Protein AF-A0A4Q6C628-F1 (afdb_monomer)

Sequence (85 aa):
MKSKISEQDLLFLGERLRSHYREIVVDGFIYDPDKKAMLLQKRSPTRRLFPNFWDTLGGHLEGQESISECLKREVYEESGLHLTA

Secondary structure (DSSP, 8-state):
-PPPPPHHHHHHHHHHHHTT-S--EEEE--EETTTTEE--EEPPTT-SSSTT-EE-EEEE--TT--HHHHHHHHHHHHH-PPP--

Structure (mmCIF, N/CA/C/O backbone):
data_AF-A0A4Q6C628-F1
#
_entry.id   AF-A0A4Q6C628-F1
#
loop_
_atom_site.group_PDB
_atom_site.id
_atom_site.type_symbol
_atom_site.label_atom_id
_atom_site.label_alt_id
_atom_site.label_comp_id
_atom_site.label_asym_id
_atom_site.label_entity_id
_atom_site.label_seq_id
_atom_site.pdbx_PDB_ins_code
_atom_site.Cartn_x
_atom_site.Cartn_y
_atom_site.Cartn_z
_atom_site.occupancy
_atom_site.B_iso_or_equiv
_atom_site.auth_seq_id
_atom_site.auth_comp_id
_atom_site.auth_asym_id
_atom_site.auth_atom_id
_atom_site.pdbx_PDB_model_num
ATOM 1 N N . MET A 1 1 ? 5.514 -5.139 22.726 1.00 40.94 1 MET A N 1
ATOM 2 C CA . MET A 1 1 ? 5.176 -3.924 21.954 1.00 40.94 1 MET A CA 1
ATOM 3 C C . MET A 1 1 ? 6.144 -3.871 20.782 1.00 40.94 1 MET A C 1
ATOM 5 O O . MET A 1 1 ? 7.333 -3.748 21.038 1.00 40.94 1 MET A O 1
ATOM 9 N N . LYS A 1 2 ? 5.707 -4.120 19.537 1.00 50.66 2 LYS A N 1
ATOM 10 C CA . LYS A 1 2 ? 6.621 -3.990 18.385 1.00 50.66 2 LYS A CA 1
ATOM 11 C C . LYS A 1 2 ? 6.996 -2.509 18.285 1.00 50.66 2 LYS A C 1
ATOM 13 O O . LYS A 1 2 ? 6.092 -1.676 18.281 1.00 50.66 2 LYS A O 1
ATOM 18 N N . SER A 1 3 ? 8.288 -2.182 18.307 1.00 58.84 3 SER A N 1
ATOM 19 C CA . SER A 1 3 ? 8.738 -0.803 18.110 1.00 58.84 3 SER A CA 1
ATOM 20 C C . SER A 1 3 ? 8.217 -0.320 16.759 1.00 58.84 3 SER A C 1
ATOM 22 O O . SER A 1 3 ? 8.329 -1.041 15.765 1.00 58.84 3 SER A O 1
ATOM 24 N N . LYS A 1 4 ? 7.603 0.868 16.721 1.00 78.12 4 LYS A N 1
ATOM 25 C CA . LYS A 1 4 ? 7.282 1.516 15.447 1.00 78.12 4 LYS A CA 1
ATOM 26 C C . LYS A 1 4 ? 8.594 1.711 14.684 1.00 78.12 4 LYS A C 1
ATOM 28 O O . LYS A 1 4 ? 9.562 2.186 15.271 1.00 78.12 4 LYS A O 1
ATOM 33 N N . ILE A 1 5 ? 8.617 1.305 13.419 1.00 84.69 5 ILE A N 1
ATOM 34 C CA . ILE A 1 5 ? 9.701 1.639 12.493 1.00 84.69 5 ILE A CA 1
ATOM 35 C C . ILE A 1 5 ? 9.670 3.161 12.314 1.00 84.69 5 ILE A C 1
ATOM 37 O O . ILE A 1 5 ? 8.591 3.723 12.117 1.00 84.69 5 ILE A O 1
ATOM 41 N N . SER A 1 6 ? 10.814 3.826 12.456 1.00 89.81 6 SER A N 1
ATOM 42 C CA . SER A 1 6 ? 10.913 5.276 12.274 1.00 89.81 6 SER A CA 1
ATOM 43 C C . SER A 1 6 ? 10.992 5.654 10.790 1.00 89.81 6 SER A C 1
ATOM 45 O O . SER A 1 6 ? 11.349 4.831 9.948 1.00 89.81 6 SER A O 1
ATOM 47 N N . GLU A 1 7 ? 10.719 6.918 10.457 1.00 88.25 7 GLU A N 1
ATOM 48 C CA . GLU A 1 7 ? 10.932 7.438 9.094 1.00 88.25 7 GLU A CA 1
ATOM 49 C C . GLU A 1 7 ? 12.393 7.271 8.641 1.00 88.25 7 GLU A C 1
ATOM 51 O O . GLU A 1 7 ? 12.659 6.915 7.496 1.00 88.25 7 GLU A O 1
ATOM 56 N N . GLN A 1 8 ? 13.355 7.423 9.559 1.00 90.94 8 GLN A N 1
ATOM 57 C CA . GLN A 1 8 ? 14.771 7.215 9.255 1.00 90.94 8 GLN A CA 1
ATOM 58 C C . GLN A 1 8 ? 15.083 5.753 8.900 1.0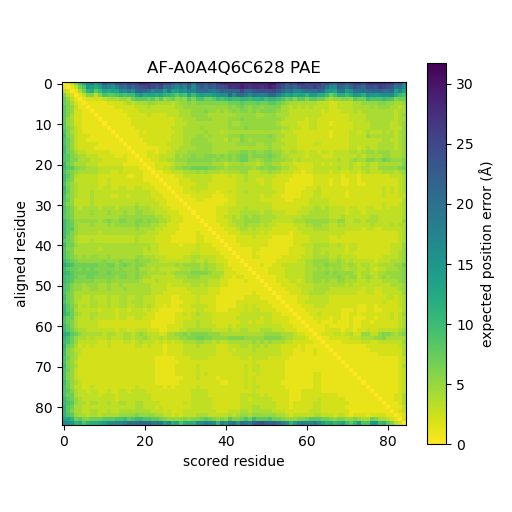0 90.94 8 GLN A C 1
ATOM 60 O O . GLN A 1 8 ? 15.888 5.499 8.001 1.00 90.94 8 GLN A O 1
ATOM 65 N N . ASP A 1 9 ? 14.428 4.797 9.565 1.00 92.50 9 ASP A N 1
ATOM 66 C CA . ASP A 1 9 ? 14.561 3.373 9.248 1.00 92.50 9 ASP A CA 1
ATOM 67 C C . ASP A 1 9 ? 13.983 3.056 7.860 1.00 92.50 9 ASP A C 1
ATOM 69 O O . ASP A 1 9 ? 14.564 2.263 7.118 1.00 92.50 9 ASP A O 1
ATOM 73 N N . LEU A 1 10 ? 12.855 3.678 7.492 1.00 91.12 10 LEU A N 1
ATOM 74 C CA . LEU A 1 10 ? 12.229 3.506 6.176 1.00 91.12 10 LEU A CA 1
ATOM 75 C C . LEU A 1 10 ? 13.067 4.118 5.053 1.00 91.12 10 LEU A C 1
ATOM 77 O O . LEU A 1 10 ? 13.191 3.504 3.993 1.00 91.12 10 LEU A O 1
ATOM 81 N N . LEU A 1 11 ? 13.677 5.281 5.291 1.00 91.44 11 LEU A N 1
ATOM 82 C CA . LEU A 1 11 ? 14.626 5.894 4.360 1.00 91.44 11 LEU A CA 1
ATOM 83 C C . LEU A 1 11 ? 15.823 4.972 4.116 1.00 91.44 11 LEU A C 1
ATOM 85 O O . LEU A 1 11 ? 16.097 4.606 2.973 1.00 91.44 11 LEU A O 1
ATOM 89 N N . PHE A 1 12 ? 16.471 4.511 5.190 1.00 92.62 12 PHE A N 1
ATOM 90 C CA . PHE A 1 12 ? 17.608 3.595 5.089 1.00 92.62 12 PHE A CA 1
ATOM 91 C C . PHE A 1 12 ? 17.230 2.277 4.397 1.00 92.62 12 PHE A C 1
ATOM 93 O O . PHE A 1 12 ? 17.978 1.752 3.567 1.00 92.62 12 PHE A O 1
ATOM 100 N N . LEU A 1 13 ? 16.049 1.732 4.706 1.00 92.12 13 LEU A N 1
ATOM 101 C CA . LEU A 1 13 ? 15.538 0.543 4.037 1.00 92.12 13 LEU A CA 1
ATOM 102 C C . LEU A 1 13 ? 15.337 0.792 2.538 1.00 92.12 13 LEU A C 1
ATOM 104 O O . LEU A 1 13 ? 15.749 -0.047 1.740 1.00 92.12 13 LEU A O 1
ATOM 108 N N . GLY A 1 14 ? 14.749 1.929 2.160 1.00 92.19 14 GLY A N 1
ATOM 109 C CA . GLY A 1 14 ? 14.548 2.323 0.768 1.00 92.19 14 GLY A CA 1
ATOM 110 C C . GLY A 1 14 ? 15.860 2.372 -0.014 1.00 92.19 14 GLY A C 1
ATOM 111 O O . GLY A 1 14 ? 15.977 1.724 -1.053 1.00 92.19 14 GLY A O 1
ATOM 112 N N . GLU A 1 15 ? 16.880 3.049 0.514 1.00 92.94 15 GLU A N 1
ATOM 113 C CA . GLU A 1 15 ? 18.216 3.116 -0.099 1.00 92.94 15 GLU A CA 1
ATOM 114 C C . GLU A 1 15 ? 18.853 1.728 -0.249 1.00 92.94 15 GLU A C 1
ATOM 116 O O . GLU A 1 15 ? 19.355 1.354 -1.318 1.00 92.94 15 GLU A O 1
ATOM 121 N N . ARG A 1 16 ? 18.782 0.910 0.807 1.00 94.19 16 ARG A N 1
ATOM 122 C CA . ARG A 1 16 ? 19.328 -0.450 0.781 1.00 94.19 16 ARG A CA 1
ATOM 123 C C . ARG A 1 16 ? 18.614 -1.329 -0.242 1.00 94.19 16 ARG A C 1
ATOM 125 O O . ARG A 1 16 ? 19.271 -2.102 -0.933 1.00 94.19 16 ARG A O 1
ATOM 132 N N . LEU A 1 17 ? 17.291 -1.234 -0.358 1.00 94.06 17 LEU A N 1
ATOM 133 C CA . LEU A 1 17 ? 16.541 -2.005 -1.347 1.00 94.06 17 LEU A CA 1
ATOM 134 C C . LEU A 1 17 ? 16.875 -1.551 -2.772 1.00 94.06 17 LEU A C 1
ATOM 136 O O . LEU A 1 17 ? 17.117 -2.401 -3.624 1.00 94.06 17 LEU A O 1
ATOM 140 N N . ARG A 1 18 ? 16.991 -0.241 -3.019 1.00 91.62 18 ARG A N 1
ATOM 141 C CA . ARG A 1 18 ? 17.321 0.310 -4.347 1.00 91.62 18 ARG A CA 1
ATOM 142 C C . ARG A 1 18 ? 18.698 -0.126 -4.859 1.00 91.62 18 ARG A C 1
ATOM 144 O O . ARG A 1 18 ? 18.895 -0.207 -6.065 1.00 91.62 18 ARG A O 1
ATOM 151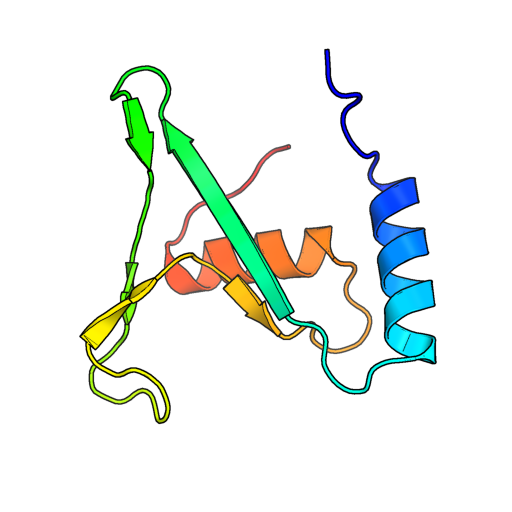 N N . SER A 1 19 ? 19.640 -0.444 -3.968 1.00 92.38 19 SER A N 1
ATOM 152 C CA . SER A 1 19 ? 20.957 -0.977 -4.367 1.00 92.38 19 SER A CA 1
ATOM 153 C C . SER A 1 19 ? 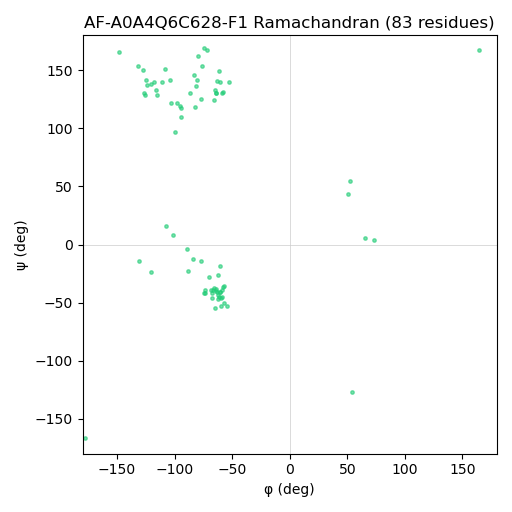20.952 -2.461 -4.762 1.00 92.38 19 SER A C 1
ATOM 155 O O . SER A 1 19 ? 21.913 -2.920 -5.373 1.00 92.38 19 SER A O 1
ATOM 157 N N . HIS A 1 20 ? 19.888 -3.211 -4.448 1.00 95.31 20 HIS A N 1
ATOM 158 C CA . HIS A 1 20 ? 19.813 -4.662 -4.683 1.00 95.31 20 HIS A CA 1
ATOM 159 C C . HIS A 1 20 ? 18.663 -5.080 -5.606 1.00 95.31 20 HIS A C 1
ATOM 161 O O . HIS A 1 20 ? 18.727 -6.143 -6.223 1.00 95.31 20 HIS A O 1
ATOM 167 N N . TYR A 1 21 ? 17.614 -4.265 -5.704 1.00 95.06 21 TYR A N 1
ATOM 168 C CA . TYR A 1 21 ? 16.397 -4.577 -6.440 1.00 95.06 21 TYR A CA 1
ATOM 169 C C . TYR A 1 21 ? 16.098 -3.498 -7.471 1.00 95.06 21 TYR A C 1
ATOM 171 O O . TYR A 1 21 ? 16.261 -2.307 -7.220 1.00 95.06 21 TYR A O 1
ATOM 179 N N . ARG A 1 22 ? 15.623 -3.937 -8.638 1.00 92.50 22 ARG A N 1
ATOM 180 C CA . ARG A 1 22 ? 15.215 -3.045 -9.727 1.00 92.50 22 ARG A CA 1
ATOM 181 C C . ARG A 1 22 ? 13.890 -2.343 -9.433 1.00 92.50 22 ARG A C 1
ATOM 183 O O . ARG A 1 22 ? 13.742 -1.171 -9.738 1.00 92.50 22 ARG A O 1
ATOM 190 N N . GLU A 1 23 ? 12.941 -3.090 -8.884 1.00 93.75 23 GLU A N 1
ATOM 191 C CA . GLU A 1 23 ? 11.582 -2.639 -8.605 1.00 93.75 23 GLU A CA 1
ATOM 192 C C . GLU A 1 23 ? 11.307 -2.863 -7.122 1.00 93.75 23 GLU A C 1
ATOM 194 O O . GLU A 1 23 ? 11.654 -3.915 -6.577 1.00 93.75 23 GLU A O 1
ATOM 199 N N . ILE A 1 24 ? 10.680 -1.885 -6.478 1.00 95.56 24 ILE A N 1
ATOM 200 C CA . ILE A 1 24 ? 10.241 -1.975 -5.088 1.00 95.56 24 ILE A CA 1
ATOM 201 C C . ILE A 1 24 ? 8.760 -1.635 -5.088 1.00 95.56 24 ILE A C 1
ATOM 203 O O . ILE A 1 24 ? 8.366 -0.617 -5.650 1.00 95.56 24 ILE A O 1
ATOM 207 N N . VAL A 1 25 ? 7.963 -2.500 -4.470 1.00 95.44 25 VAL A N 1
ATOM 208 C CA . VAL A 1 25 ? 6.5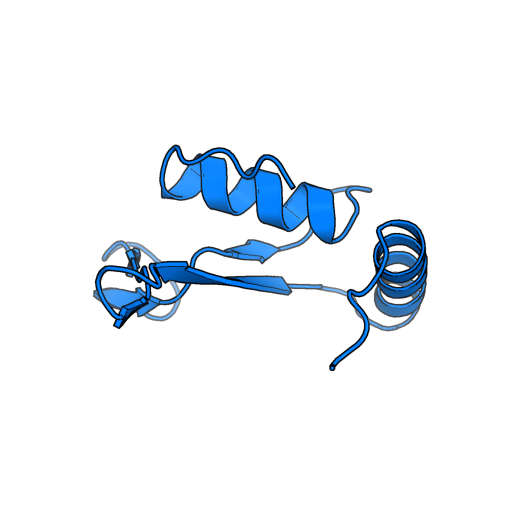16 -2.338 -4.327 1.00 95.44 25 VAL A CA 1
ATOM 209 C C . VAL A 1 25 ? 6.194 -2.248 -2.845 1.00 95.44 25 VAL A C 1
ATOM 211 O O . VAL A 1 25 ? 6.800 -2.956 -2.034 1.00 95.44 25 VAL A O 1
ATOM 214 N N . VAL A 1 26 ? 5.264 -1.367 -2.497 1.00 95.38 26 VAL A N 1
ATOM 215 C CA . VAL A 1 26 ? 4.762 -1.190 -1.134 1.00 95.38 26 VAL A CA 1
ATOM 216 C C . VAL A 1 26 ? 3.264 -1.435 -1.111 1.00 95.38 26 VAL A C 1
ATOM 218 O O . VAL A 1 26 ? 2.551 -0.969 -1.991 1.00 95.38 26 VAL A O 1
ATOM 221 N N . ASP A 1 27 ? 2.802 -2.135 -0.078 1.00 94.75 27 ASP A N 1
ATOM 222 C CA . ASP A 1 27 ? 1.389 -2.437 0.144 1.00 94.75 27 ASP A CA 1
ATOM 223 C C . ASP A 1 27 ? 0.961 -1.999 1.546 1.00 94.75 27 ASP A C 1
ATOM 225 O O . ASP A 1 27 ? 1.613 -2.304 2.553 1.00 94.75 27 ASP A O 1
ATOM 229 N N . GLY A 1 28 ? -0.152 -1.270 1.609 1.00 93.75 28 GLY A N 1
ATOM 230 C CA . GLY A 1 28 ? -0.727 -0.723 2.830 1.00 93.75 28 GLY A CA 1
ATOM 231 C C . GLY A 1 28 ? -1.857 -1.576 3.393 1.00 93.75 28 GLY A C 1
ATOM 232 O O . GLY A 1 28 ? -2.902 -1.749 2.770 1.00 93.75 28 GLY A O 1
ATOM 233 N N . PHE A 1 29 ? -1.698 -2.020 4.639 1.00 94.31 29 PHE A N 1
ATOM 234 C CA . PHE A 1 29 ? -2.755 -2.675 5.408 1.00 94.31 29 PHE A CA 1
ATOM 235 C C . PHE A 1 29 ? -3.404 -1.676 6.371 1.00 94.31 29 PHE A C 1
ATOM 237 O O . PHE A 1 29 ? -2.896 -1.427 7.466 1.00 94.31 29 PHE A O 1
ATOM 244 N N . ILE A 1 30 ? -4.535 -1.099 5.961 1.00 93.19 30 ILE A N 1
ATOM 245 C CA . ILE A 1 30 ? -5.269 -0.099 6.747 1.00 93.19 30 ILE A CA 1
ATOM 246 C C . ILE A 1 30 ? -6.370 -0.800 7.544 1.00 93.19 30 ILE A C 1
ATOM 248 O O . ILE A 1 30 ? -7.266 -1.424 6.973 1.00 93.19 30 ILE A O 1
ATOM 252 N N . TYR A 1 31 ? -6.292 -0.697 8.869 1.00 94.69 31 TYR A N 1
ATOM 253 C CA . TYR A 1 31 ? -7.209 -1.343 9.804 1.00 94.69 31 TYR A CA 1
ATOM 254 C C . TYR A 1 31 ? -8.020 -0.307 10.585 1.00 94.69 31 TYR A C 1
ATOM 256 O O . TYR A 1 31 ? -7.453 0.599 11.195 1.00 94.69 31 TYR A O 1
ATOM 264 N N . ASP A 1 32 ? -9.340 -0.478 10.5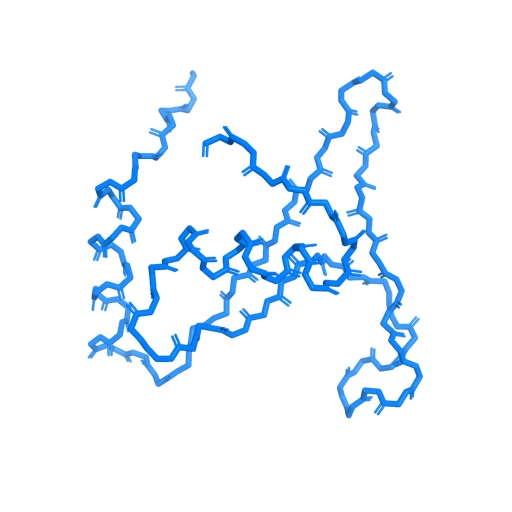90 1.00 94.75 32 ASP A N 1
ATOM 265 C CA . ASP A 1 32 ? -10.278 0.272 11.423 1.00 94.75 32 ASP A CA 1
ATOM 266 C C . ASP A 1 32 ? -10.546 -0.535 12.712 1.00 94.75 32 ASP A C 1
ATOM 268 O O . ASP A 1 32 ? -11.182 -1.597 12.646 1.00 94.75 32 ASP A O 1
ATOM 272 N N . PRO A 1 33 ? -10.058 -0.081 13.885 1.00 95.50 33 PRO A N 1
ATOM 273 C CA . PRO A 1 33 ? -10.213 -0.815 15.137 1.00 95.50 33 PRO A CA 1
ATOM 274 C C . PRO A 1 33 ? -11.652 -0.838 15.653 1.00 95.50 33 PRO A C 1
ATOM 276 O O . PRO A 1 33 ? -12.029 -1.815 16.305 1.00 95.50 33 PRO A O 1
ATOM 279 N N . ASP A 1 34 ? -12.454 0.179 15.337 1.00 97.31 34 ASP A N 1
ATOM 280 C CA . ASP A 1 34 ? -13.840 0.278 15.791 1.00 97.31 34 ASP A CA 1
ATOM 281 C C . ASP A 1 34 ? -14.718 -0.705 15.014 1.00 97.31 34 ASP A C 1
ATOM 283 O O . ASP A 1 34 ? -15.538 -1.422 15.593 1.00 97.31 34 ASP A O 1
ATOM 287 N N . LYS A 1 35 ? -14.494 -0.809 13.698 1.00 96.94 35 LYS A N 1
ATOM 288 C CA . LYS A 1 35 ? -15.205 -1.766 12.834 1.00 96.94 35 LYS A CA 1
ATOM 289 C C . LYS A 1 35 ? -14.598 -3.166 12.830 1.00 96.94 35 LYS A C 1
ATOM 291 O O . LYS A 1 35 ? -15.225 -4.089 12.314 1.00 96.94 35 LYS A O 1
ATOM 296 N N . LYS A 1 36 ? -13.388 -3.331 13.372 1.00 97.19 36 LYS A N 1
ATOM 297 C CA . LYS A 1 36 ? -12.581 -4.559 13.277 1.00 97.19 36 LYS A CA 1
ATOM 298 C C . LYS A 1 36 ? -12.448 -5.056 11.836 1.00 97.19 36 LYS A C 1
ATOM 300 O O . LYS A 1 36 ? -12.588 -6.246 11.559 1.00 97.19 36 LYS A O 1
ATOM 305 N N . ALA A 1 37 ? -12.201 -4.128 10.918 1.00 96.88 37 ALA A N 1
ATOM 306 C CA . ALA A 1 37 ? -12.209 -4.389 9.486 1.00 96.88 37 ALA A CA 1
ATOM 307 C C . ALA A 1 37 ? -10.966 -3.811 8.809 1.00 96.88 37 ALA A C 1
ATOM 309 O O . ALA A 1 37 ? -10.377 -2.838 9.280 1.00 96.88 37 ALA A O 1
ATOM 310 N N . MET A 1 38 ? -10.585 -4.416 7.685 1.00 96.44 38 MET A N 1
ATOM 311 C CA . MET A 1 38 ? -9.519 -3.915 6.824 1.00 96.44 38 MET A CA 1
ATOM 312 C C . MET A 1 38 ? -10.109 -3.252 5.590 1.00 96.44 38 MET A C 1
ATOM 314 O O . MET A 1 38 ? -11.085 -3.750 5.026 1.00 96.44 38 MET A O 1
ATOM 318 N N . LEU A 1 39 ? -9.497 -2.154 5.160 1.00 95.75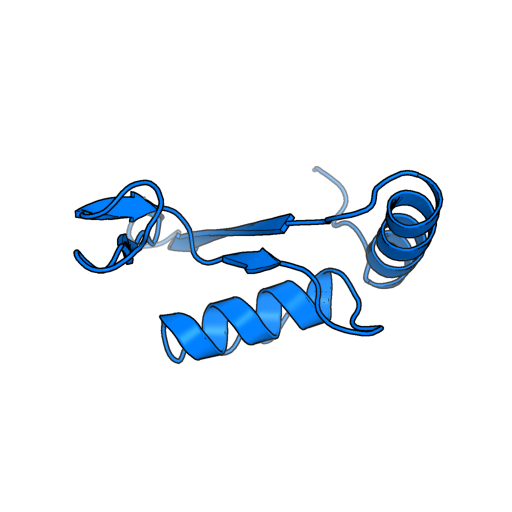 39 LEU A N 1
ATOM 319 C CA . LEU A 1 39 ? -9.806 -1.566 3.867 1.00 95.75 39 LEU A CA 1
ATOM 320 C C . LEU A 1 39 ? -9.136 -2.393 2.768 1.00 95.75 39 LEU A C 1
ATOM 322 O O . LEU A 1 39 ? -7.923 -2.589 2.792 1.00 95.75 39 LEU A O 1
ATOM 326 N N . LEU A 1 40 ? -9.937 -2.842 1.807 1.00 97.12 40 LEU A N 1
ATOM 327 C CA . LEU A 1 40 ? -9.481 -3.452 0.564 1.00 97.12 40 LEU A CA 1
ATOM 328 C C . LEU A 1 40 ? -10.141 -2.729 -0.605 1.00 97.12 40 LEU A C 1
ATOM 330 O O . LEU A 1 40 ? -11.278 -2.263 -0.496 1.00 97.12 40 LEU A O 1
ATOM 334 N N . GLN A 1 41 ? -9.451 -2.691 -1.736 1.00 95.69 41 GLN A N 1
ATOM 335 C CA . GLN A 1 41 ? -9.984 -2.184 -2.994 1.00 95.69 41 GLN A CA 1
ATOM 336 C C . GLN A 1 41 ? -10.232 -3.324 -3.977 1.00 95.69 41 GLN A C 1
ATOM 338 O O . GLN A 1 41 ? -9.552 -4.350 -3.952 1.00 95.69 41 GLN A O 1
ATOM 343 N N . LYS A 1 42 ? -11.205 -3.145 -4.872 1.00 97.06 42 LYS A N 1
ATOM 344 C CA . LYS A 1 42 ? -11.395 -4.053 -6.003 1.00 97.06 42 LYS A CA 1
ATOM 345 C C . LYS A 1 42 ? -10.666 -3.490 -7.213 1.00 97.06 42 LYS A C 1
ATOM 347 O O . LYS A 1 42 ? -11.017 -2.422 -7.709 1.00 97.06 42 LYS A O 1
ATOM 352 N N . ARG A 1 43 ? -9.678 -4.229 -7.711 1.00 96.00 43 ARG A N 1
ATOM 353 C CA . ARG A 1 43 ? -8.851 -3.823 -8.850 1.00 96.00 43 ARG A CA 1
ATOM 354 C C . ARG A 1 43 ? -9.704 -3.623 -10.099 1.00 96.00 43 ARG A C 1
ATOM 356 O O . ARG A 1 43 ? -10.582 -4.438 -10.396 1.00 96.00 43 ARG A O 1
ATOM 363 N N . SER A 1 44 ? -9.389 -2.578 -10.867 1.00 95.00 44 SER A N 1
ATOM 364 C CA . SER A 1 44 ? -10.060 -2.297 -12.142 1.00 95.00 44 SER A CA 1
ATOM 365 C C . SER A 1 44 ? -10.036 -3.521 -13.074 1.00 95.00 44 SER A C 1
ATOM 367 O O . SER A 1 44 ? -8.998 -4.187 -13.182 1.0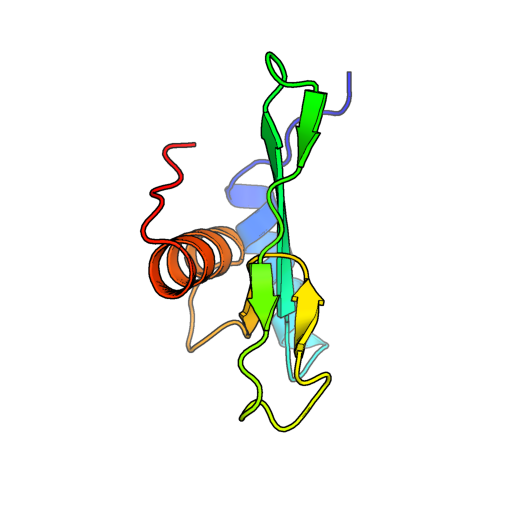0 95.00 44 SER A O 1
ATOM 369 N N . PRO A 1 45 ? -11.131 -3.805 -13.807 1.00 97.25 45 PRO A N 1
ATOM 370 C CA . PRO A 1 45 ? -11.174 -4.888 -14.789 1.00 97.25 45 PRO A CA 1
ATOM 371 C C . PRO A 1 45 ? -10.158 -4.715 -15.927 1.00 97.25 45 PRO A C 1
ATOM 373 O O . PRO A 1 45 ? -9.846 -5.687 -16.609 1.00 97.25 45 PRO A O 1
ATOM 376 N N . THR A 1 46 ? -9.632 -3.503 -16.138 1.00 97.12 46 THR A N 1
ATOM 377 C CA . THR A 1 46 ? -8.650 -3.203 -17.192 1.00 97.12 46 THR A CA 1
ATOM 378 C C . THR A 1 46 ? -7.196 -3.397 -16.757 1.00 97.12 46 THR A C 1
ATOM 380 O O . THR A 1 46 ? -6.291 -3.253 -17.581 1.00 97.12 46 THR A O 1
ATOM 383 N N . ARG A 1 47 ? -6.923 -3.727 -15.484 1.00 93.31 47 ARG A N 1
ATOM 384 C CA . ARG A 1 47 ? -5.551 -4.001 -15.026 1.00 93.31 47 ARG A CA 1
ATOM 385 C C . ARG A 1 47 ? -5.010 -5.252 -15.725 1.00 93.31 47 ARG A C 1
ATOM 387 O O . ARG A 1 47 ? -5.644 -6.302 -15.732 1.00 93.31 47 ARG A O 1
ATOM 394 N N . ARG A 1 48 ? -3.779 -5.156 -16.242 1.00 94.88 48 ARG A N 1
ATOM 395 C CA . ARG A 1 48 ? -3.075 -6.268 -16.910 1.00 94.88 48 ARG A CA 1
ATOM 396 C C . ARG A 1 48 ? -2.906 -7.496 -16.009 1.00 94.88 48 ARG A C 1
ATOM 398 O O . ARG A 1 48 ? -2.954 -8.618 -16.498 1.00 94.88 48 ARG A O 1
ATOM 405 N N . LEU A 1 49 ? -2.665 -7.275 -14.716 1.00 92.81 49 LEU A N 1
ATOM 406 C CA . LEU A 1 49 ? -2.485 -8.327 -13.716 1.00 92.81 49 LEU A CA 1
ATOM 407 C C . LEU A 1 49 ? -3.597 -8.256 -12.667 1.00 92.81 49 LEU A C 1
ATOM 409 O O . LEU A 1 49 ? -3.881 -7.178 -12.130 1.00 92.81 49 LEU A O 1
ATOM 413 N N . PHE A 1 50 ? -4.174 -9.425 -12.378 1.00 94.38 50 PHE A N 1
ATOM 414 C CA . PHE A 1 50 ? -5.228 -9.648 -11.381 1.00 94.38 50 PHE A CA 1
ATOM 415 C C . PHE A 1 50 ? -6.444 -8.710 -11.532 1.00 94.38 50 PHE A C 1
ATOM 417 O O . PHE A 1 50 ? -6.805 -8.005 -10.588 1.00 94.38 50 PHE A O 1
ATOM 424 N N . PRO A 1 51 ? -7.086 -8.646 -12.713 1.00 97.00 51 PRO A N 1
ATOM 425 C CA . PRO A 1 51 ? -8.286 -7.831 -12.891 1.00 97.00 51 PRO A CA 1
ATOM 426 C C . PRO A 1 51 ? -9.426 -8.338 -11.996 1.00 97.00 51 PRO A C 1
ATOM 428 O O . PRO A 1 51 ? -9.629 -9.545 -11.871 1.00 97.00 51 PRO A O 1
ATOM 431 N N . ASN A 1 52 ? -10.207 -7.423 -11.412 1.00 97.50 52 ASN A N 1
ATOM 432 C CA . ASN A 1 52 ? -11.341 -7.699 -10.513 1.00 97.50 52 ASN A CA 1
ATOM 433 C C . ASN A 1 52 ? -11.012 -8.369 -9.165 1.00 97.50 52 ASN A C 1
ATOM 435 O O . ASN A 1 52 ? -11.946 -8.701 -8.429 1.00 97.50 52 ASN A O 1
ATOM 439 N N . PHE A 1 53 ? -9.738 -8.567 -8.825 1.00 97.75 53 PHE A N 1
ATOM 440 C CA . PHE A 1 53 ? -9.348 -9.125 -7.529 1.00 97.75 53 PHE A CA 1
ATOM 441 C C . PHE A 1 53 ? -9.468 -8.066 -6.429 1.00 97.75 53 PHE A C 1
ATOM 443 O O . PHE A 1 53 ? -9.375 -6.867 -6.697 1.00 97.75 53 PHE A O 1
ATOM 450 N N . TRP A 1 54 ? -9.687 -8.522 -5.197 1.00 97.12 54 TRP A N 1
ATOM 451 C CA . TRP A 1 54 ? -9.563 -7.680 -4.010 1.00 97.12 54 TRP A CA 1
ATOM 452 C C . TRP A 1 54 ? -8.095 -7.577 -3.616 1.00 97.12 54 TRP A C 1
ATOM 454 O O . TRP A 1 54 ? -7.394 -8.588 -3.636 1.00 97.12 54 TRP A O 1
ATOM 464 N N . ASP A 1 55 ? -7.653 -6.373 -3.280 1.00 96.06 55 ASP A N 1
ATOM 465 C CA . ASP A 1 55 ? -6.248 -6.057 -3.044 1.00 96.06 55 ASP A CA 1
ATOM 466 C C . ASP A 1 55 ? -6.089 -4.957 -1.989 1.00 96.06 55 ASP A C 1
ATOM 468 O O . ASP A 1 55 ? -7.055 -4.265 -1.639 1.00 96.06 55 ASP A O 1
ATOM 472 N N . THR A 1 56 ? -4.870 -4.799 -1.486 1.00 96.62 56 THR A N 1
ATOM 473 C CA . THR A 1 56 ? -4.471 -3.638 -0.686 1.00 96.62 56 THR A CA 1
ATOM 474 C C . THR A 1 56 ? -4.276 -2.403 -1.564 1.00 96.62 56 THR A C 1
ATOM 476 O O . THR A 1 56 ? -4.311 -2.480 -2.792 1.00 96.62 56 THR A O 1
ATOM 479 N N . LEU A 1 57 ? -4.132 -1.242 -0.925 1.00 96.38 57 LEU A N 1
ATOM 480 C CA . LEU A 1 57 ? -3.727 -0.006 -1.596 1.00 96.38 57 LEU A CA 1
ATOM 481 C C . LEU A 1 57 ? -2.202 0.042 -1.619 1.00 96.38 57 LEU A C 1
ATOM 483 O O . LEU A 1 57 ? -1.579 -0.168 -0.572 1.00 96.38 57 LEU A O 1
ATOM 487 N N . GLY A 1 58 ? -1.610 0.300 -2.778 1.00 96.06 58 GLY A N 1
ATOM 488 C CA . GLY A 1 58 ? -0.169 0.162 -2.928 1.00 96.06 58 GLY A CA 1
ATOM 489 C C . GLY A 1 58 ? 0.305 0.135 -4.372 1.00 96.06 58 GLY A C 1
ATOM 490 O O . GLY A 1 58 ? -0.472 -0.034 -5.312 1.00 96.06 58 GLY A O 1
ATOM 491 N N . GLY A 1 59 ? 1.615 0.267 -4.540 1.00 95.88 59 GLY A N 1
ATOM 492 C CA . GLY A 1 59 ? 2.216 0.379 -5.8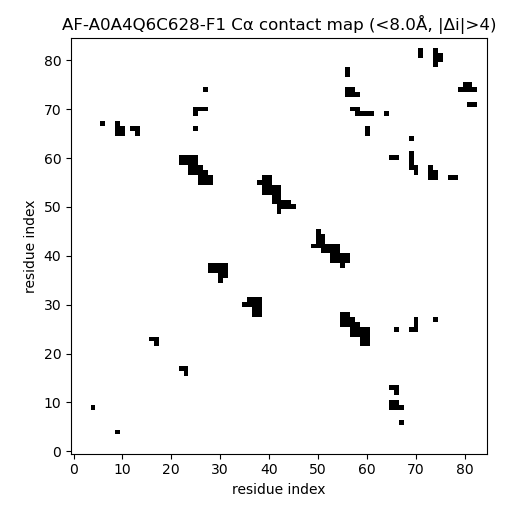57 1.00 95.88 59 GLY A CA 1
ATOM 493 C C . GLY A 1 59 ? 3.731 0.479 -5.828 1.00 95.88 59 GLY A C 1
ATOM 494 O O . GLY A 1 59 ? 4.389 0.140 -4.841 1.00 95.88 59 GLY A O 1
ATOM 495 N N . HIS A 1 60 ? 4.286 0.854 -6.974 1.00 96.06 60 HIS A N 1
ATOM 496 C CA . HIS A 1 60 ? 5.726 0.887 -7.187 1.00 96.06 60 HIS A CA 1
ATOM 497 C C . HIS A 1 60 ? 6.312 2.190 -6.658 1.00 96.06 60 HIS A C 1
ATOM 499 O O . HIS A 1 60 ? 5.709 3.250 -6.799 1.00 96.06 60 HIS A O 1
ATOM 505 N N . LEU A 1 61 ? 7.532 2.115 -6.130 1.00 96.00 61 LEU A N 1
ATOM 506 C CA . LEU A 1 61 ? 8.318 3.316 -5.881 1.00 96.00 61 LEU A CA 1
ATOM 507 C C . LEU A 1 61 ? 8.642 4.008 -7.209 1.00 96.00 61 LEU A C 1
ATOM 509 O O . LEU A 1 61 ? 9.204 3.394 -8.118 1.00 96.00 61 LEU A O 1
ATOM 513 N N . GLU A 1 62 ? 8.387 5.308 -7.271 1.00 94.25 62 GLU A N 1
ATOM 514 C CA . GLU A 1 62 ? 8.667 6.167 -8.416 1.00 94.25 62 GLU A CA 1
ATOM 515 C C . GLU A 1 62 ? 9.791 7.168 -8.109 1.00 94.25 62 GLU A C 1
ATOM 517 O O . GLU A 1 62 ? 9.899 7.732 -7.019 1.00 94.25 62 GLU A O 1
ATOM 522 N N . GLY A 1 63 ? 10.683 7.391 -9.079 1.00 90.56 63 GLY A N 1
ATOM 523 C CA . GLY A 1 63 ? 11.788 8.342 -8.931 1.00 90.56 63 GLY A CA 1
ATOM 524 C C . GLY A 1 63 ? 12.643 8.087 -7.681 1.00 90.56 63 GLY A C 1
ATOM 525 O O . GLY A 1 63 ? 13.151 6.980 -7.477 1.00 90.56 63 GLY A O 1
ATOM 526 N N . GLN A 1 64 ? 12.814 9.128 -6.861 1.00 88.81 64 GLN A N 1
ATOM 527 C CA . GLN A 1 64 ? 13.596 9.093 -5.618 1.00 88.81 64 GLN A CA 1
ATOM 528 C C . GLN A 1 64 ? 12.737 9.129 -4.347 1.00 88.81 64 GLN A C 1
ATOM 530 O O . GLN A 1 64 ? 13.271 9.397 -3.276 1.00 88.81 64 GLN A O 1
ATOM 535 N N . GLU A 1 65 ? 11.433 8.858 -4.443 1.00 93.44 65 GLU A N 1
ATOM 536 C CA . GLU A 1 65 ? 10.568 8.890 -3.261 1.00 93.44 65 GLU A CA 1
ATOM 537 C C . GLU A 1 65 ? 10.997 7.851 -2.208 1.00 93.44 65 GLU A C 1
ATOM 539 O O . GLU A 1 65 ? 11.543 6.780 -2.520 1.00 93.44 65 GLU A O 1
ATOM 544 N N . SER A 1 66 ? 10.765 8.164 -0.939 1.00 92.56 66 SER A N 1
ATOM 545 C CA . SER A 1 66 ? 10.934 7.222 0.160 1.00 92.56 66 SER A CA 1
ATOM 546 C C . SER A 1 66 ? 9.832 6.150 0.145 1.00 92.56 66 SER A C 1
ATOM 548 O O . SER A 1 66 ? 8.801 6.277 -0.516 1.00 92.56 66 SER A O 1
ATOM 550 N N . ILE A 1 67 ? 10.015 5.081 0.928 1.00 94.06 67 ILE A N 1
ATOM 551 C CA . ILE A 1 67 ? 8.974 4.055 1.121 1.00 94.06 67 ILE A CA 1
ATOM 552 C C . ILE A 1 67 ? 7.684 4.669 1.694 1.00 94.06 67 ILE A C 1
ATOM 554 O O . ILE A 1 67 ? 6.587 4.273 1.301 1.00 94.06 67 ILE A O 1
ATOM 558 N N . SER A 1 68 ? 7.802 5.624 2.624 1.00 93.38 68 SER A N 1
ATOM 559 C CA . SER A 1 68 ? 6.646 6.268 3.254 1.00 93.38 68 SER A CA 1
ATOM 560 C C . SER A 1 68 ? 5.948 7.245 2.310 1.00 93.38 68 SER A C 1
ATOM 562 O O . SER A 1 68 ? 4.719 7.276 2.282 1.00 93.38 68 SER A O 1
ATOM 564 N N . GLU A 1 69 ? 6.706 7.998 1.511 1.00 94.69 69 GLU A N 1
ATOM 565 C CA . GLU A 1 69 ? 6.176 8.897 0.480 1.00 94.69 69 GLU A CA 1
ATOM 566 C C . GLU A 1 69 ? 5.403 8.119 -0.586 1.00 94.69 69 GLU A C 1
ATOM 568 O O . GLU A 1 69 ? 4.256 8.467 -0.866 1.00 94.69 69 GLU A O 1
ATOM 573 N N . CYS A 1 70 ? 5.974 7.013 -1.078 1.00 96.00 70 CYS A N 1
ATOM 574 C CA . CYS A 1 70 ? 5.314 6.112 -2.021 1.00 96.00 70 CYS A CA 1
ATOM 575 C C . CYS A 1 70 ? 3.963 5.628 -1.488 1.00 96.00 70 CYS A C 1
ATOM 577 O O . CYS A 1 70 ? 2.929 5.797 -2.129 1.00 96.00 70 CYS A O 1
ATOM 579 N N . LEU A 1 71 ? 3.946 5.086 -0.265 1.00 95.44 71 LEU A N 1
ATOM 580 C CA . LEU A 1 71 ? 2.715 4.561 0.317 1.00 95.44 71 LEU A CA 1
ATOM 581 C C . LEU A 1 71 ? 1.665 5.663 0.535 1.00 95.44 71 LEU A C 1
ATOM 583 O O . LEU A 1 71 ? 0.477 5.433 0.317 1.00 95.44 71 LEU A O 1
ATOM 587 N N . LYS A 1 72 ? 2.091 6.864 0.950 1.00 95.56 72 LYS A N 1
ATOM 588 C CA . LYS A 1 72 ? 1.212 8.034 1.102 1.00 95.56 72 LYS A CA 1
ATOM 589 C C . LYS A 1 72 ? 0.594 8.444 -0.242 1.00 95.56 72 LYS A C 1
ATOM 591 O O . LYS A 1 72 ? -0.607 8.710 -0.280 1.00 95.56 72 LYS A O 1
ATOM 596 N N . ARG A 1 73 ? 1.387 8.467 -1.320 1.00 97.50 73 ARG A N 1
ATOM 597 C CA . ARG A 1 73 ? 0.938 8.786 -2.685 1.00 97.50 73 ARG A CA 1
ATOM 598 C C . ARG A 1 73 ? -0.046 7.745 -3.214 1.00 97.50 73 ARG A C 1
ATOM 600 O O . ARG A 1 73 ? -1.155 8.120 -3.573 1.00 97.50 73 ARG A O 1
ATOM 607 N N . GLU A 1 74 ? 0.317 6.465 -3.200 1.00 97.62 74 GLU A N 1
ATOM 608 C CA . GLU A 1 74 ? -0.522 5.374 -3.726 1.00 97.62 74 GLU A CA 1
ATOM 609 C C . GLU A 1 74 ? -1.878 5.302 -3.008 1.00 97.62 74 GLU A C 1
ATOM 611 O O . GLU A 1 74 ? -2.932 5.240 -3.640 1.00 97.62 74 GLU A O 1
ATOM 616 N N . VAL A 1 75 ? -1.883 5.405 -1.672 1.00 96.56 75 VAL A N 1
ATOM 617 C CA . VAL A 1 75 ? -3.136 5.431 -0.898 1.00 96.56 75 VAL A CA 1
ATOM 618 C C . VAL A 1 75 ? -4.008 6.621 -1.296 1.00 96.56 75 VAL A C 1
ATOM 620 O O . VAL A 1 75 ? -5.226 6.466 -1.429 1.00 96.56 75 VAL A O 1
ATOM 623 N N . TYR A 1 76 ? -3.414 7.793 -1.513 1.00 96.88 76 TYR A N 1
ATOM 624 C CA . TYR A 1 76 ? -4.157 8.968 -1.952 1.00 96.88 76 TYR A CA 1
ATOM 625 C C . TYR A 1 76 ? -4.702 8.811 -3.380 1.00 96.88 76 TYR A C 1
ATOM 627 O O . TYR A 1 76 ? -5.878 9.082 -3.606 1.00 96.88 76 TYR A O 1
ATOM 635 N N . GLU A 1 77 ? -3.899 8.338 -4.330 1.00 96.31 77 GLU A N 1
ATOM 636 C CA . GLU A 1 77 ? -4.304 8.180 -5.733 1.00 96.31 77 GLU A CA 1
ATOM 637 C C . GLU A 1 77 ? -5.426 7.150 -5.911 1.00 96.31 77 GLU A C 1
ATOM 639 O O . GLU A 1 77 ? -6.366 7.381 -6.674 1.00 96.31 77 GLU A O 1
ATOM 644 N N . GLU A 1 78 ? -5.368 6.033 -5.183 1.00 95.44 78 GLU A N 1
ATOM 645 C CA . GLU A 1 78 ? -6.319 4.931 -5.346 1.00 95.44 78 GLU A CA 1
ATOM 646 C C . GLU A 1 78 ? -7.585 5.073 -4.484 1.00 95.44 78 GLU A C 1
ATOM 648 O O . GLU A 1 78 ? -8.623 4.497 -4.817 1.00 95.44 78 GLU A O 1
ATOM 653 N N . SER A 1 79 ? -7.539 5.844 -3.388 1.00 94.44 79 SER A N 1
ATOM 654 C CA . SER A 1 79 ? -8.674 5.956 -2.452 1.00 94.44 7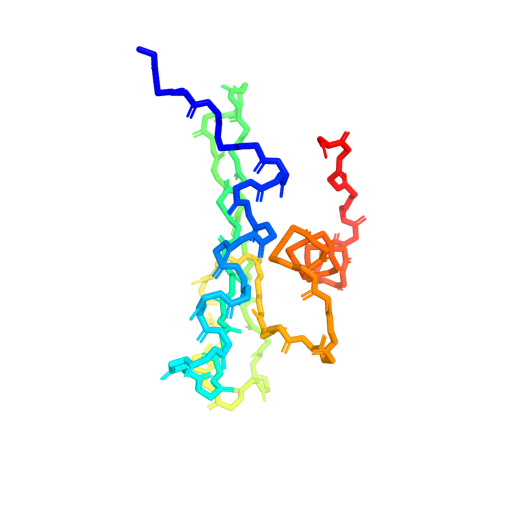9 SER A CA 1
ATOM 655 C C . SER A 1 79 ? -9.085 7.379 -2.062 1.00 94.44 79 SER A C 1
ATOM 657 O O . SER A 1 79 ? -10.157 7.562 -1.484 1.00 94.44 79 SER A O 1
ATOM 659 N N . GLY A 1 80 ? -8.259 8.389 -2.342 1.00 96.06 80 GLY A N 1
ATOM 660 C CA . GLY A 1 80 ? -8.444 9.766 -1.872 1.00 96.06 80 GLY A CA 1
ATOM 661 C C . GLY A 1 80 ? -8.148 9.976 -0.381 1.00 96.06 80 GLY A C 1
ATOM 662 O O . GLY A 1 80 ? -8.367 11.071 0.136 1.00 96.06 80 GLY A O 1
ATOM 663 N N . LEU A 1 81 ? -7.676 8.952 0.340 1.00 94.31 81 LEU A N 1
ATOM 664 C CA . LEU A 1 81 ? -7.350 9.057 1.762 1.00 94.31 81 LEU A CA 1
ATOM 665 C C . LEU A 1 81 ? -5.971 9.690 1.977 1.00 94.31 81 LEU A C 1
ATOM 667 O O . LEU A 1 81 ? -5.010 9.380 1.280 1.00 94.31 81 LEU A O 1
ATOM 671 N N . HIS A 1 82 ? -5.856 10.524 3.010 1.00 94.81 82 HIS A N 1
ATOM 672 C CA . HIS A 1 82 ? -4.581 11.089 3.447 1.00 94.81 82 HIS A CA 1
ATOM 673 C C . HIS A 1 82 ? -4.085 10.375 4.704 1.00 94.81 82 HIS A C 1
ATOM 675 O O . HIS A 1 82 ? -4.751 10.390 5.741 1.00 94.81 82 HIS A O 1
ATOM 681 N N . LEU A 1 83 ? -2.891 9.784 4.637 1.00 89.62 83 LEU A N 1
ATOM 682 C CA . LEU A 1 83 ? -2.216 9.257 5.821 1.00 89.62 83 LEU A CA 1
ATOM 683 C C . LEU A 1 83 ? -1.493 10.403 6.542 1.00 89.62 83 LEU A C 1
ATOM 685 O O . LEU A 1 83 ? -0.595 11.026 5.982 1.00 89.62 83 LEU A O 1
ATOM 689 N N . THR A 1 84 ? -1.874 10.673 7.790 1.00 81.38 84 THR A N 1
ATOM 690 C CA . THR A 1 84 ? -1.356 11.804 8.588 1.00 81.38 84 THR A CA 1
ATOM 691 C C . THR A 1 84 ? -0.291 11.404 9.611 1.00 81.38 84 THR A C 1
ATOM 693 O O . THR A 1 84 ? 0.035 12.200 10.489 1.00 81.38 84 THR A O 1
ATOM 696 N N . ALA A 1 85 ? 0.177 10.155 9.560 1.00 61.50 85 ALA A N 1
ATOM 697 C CA . ALA A 1 85 ? 1.174 9.622 10.484 1.00 61.50 85 ALA A CA 1
ATOM 698 C C . ALA A 1 85 ? 2.603 10.027 10.101 1.00 61.50 85 ALA A C 1
ATOM 700 O O . ALA A 1 85 ? 2.896 10.131 8.879 1.00 61.50 85 ALA A O 1
#

Foldseek 3Di:
DPDPQDLVNQQVVQVVCVVPDPKDKDFDFDADPVVRDTDWDQADLPDPPDHRDIGTQITIDDDNDTNVRRSQVSCCVRPVDGDPD

Radius of gyration: 14.24 Å; Cα contacts (8 Å, |Δi|>4): 99; chains: 1; bounding box: 36×22×39 Å

Mean predicted aligned error: 3.87 Å

pLDDT: mean 92.21, std 9.47, range [40.94, 97.75]

Solvent-accessible surface area (backbone atoms only — not comparable to full-atom values): 5308 Å² total; per-residue (Å²): 130,84,77,79,82,48,73,69,55,38,42,54,48,41,56,58,43,61,76,75,41,94,76,54,75,46,76,45,86,48,70,42,80,90,76,72,42,69,62,69,44,71,38,55,74,82,43,93,70,68,47,61,36,76,38,61,43,47,45,64,64,56,95,86,58,41,56,64,55,35,45,43,48,34,32,26,76,78,70,70,47,81,74,88,127

Nearest PDB structures (foldseek):
  3grn-assembly1_A  TM=9.399E-01  e=5.477E-03  Methanosarcina mazei
  6nci-assembly1_B  TM=7.733E-01  e=5.484E-02  Bacillus cereus ATCC 14579
  5bs6-assembly2_D  TM=7.427E-01  e=5.858E-02  Bacteroides thetaiotaomicron VPI-5482
  5qhg-assembly1_A  TM=6.404E-01  e=6.256E-02  Homo sapiens